Protein AF-A0A7W6T0G8-F1 (afdb_monomer)

Radius of gyration: 26.16 Å; Cα contacts (8 Å, |Δi|>4): 46; chains: 1; bounding box: 34×58×69 Å

Secondary structure (DSSP, 8-state):
-----GGG--TTEEEE-TTT-PEEEESTT-SSHHHHHHHHHHHHHHHHHHHHHHHHHHSPP--------------------

Sequence (81 aa):
MFRDRAGRLQDGYSRQCPSCEVVLFFAEDSQHPFVKRAMRDARKVRKEMREAEAAKLAAPEPQGAQSRRFAGRTRSAGRED

Foldseek 3Di:
DPPDDPVQLAAQDWDQDPPPRDIFGQHCPGPDPVSVVVNVVVVVVVVVVVVVVVCVVPDDPPPDDPPPPPPDDPPDDDDDD

pLDDT: mean 76.65, std 14.63, range [45.0, 91.88]

Solvent-accessible surface area (backbone atoms only — not comparable to full-atom values): 5336 Å² total; per-residue (Å²): 131,94,82,71,64,77,89,65,73,42,79,77,31,69,46,67,38,94,85,75,70,4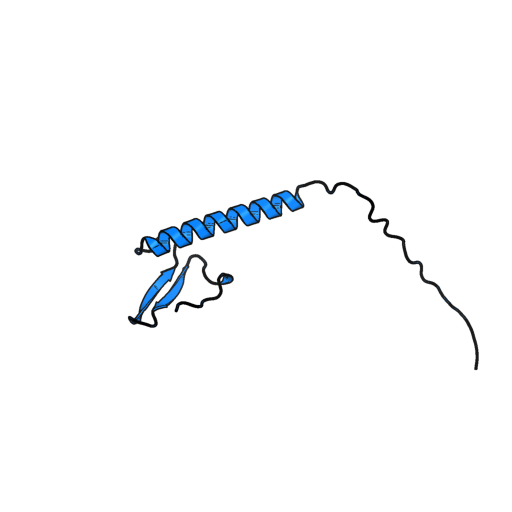8,76,44,59,43,20,66,82,30,89,48,67,67,45,18,50,52,42,48,52,50,53,50,52,55,50,52,52,51,52,52,52,48,49,62,71,69,46,78,76,78,91,73,80,80,75,79,73,76,80,68,86,79,81,77,85,82,83,88,136

Mean predicted aligned error: 13.7 Å

Structure (mmCIF, N/CA/C/O backbone):
data_AF-A0A7W6T0G8-F1
#
_entry.id   AF-A0A7W6T0G8-F1
#
loop_
_atom_site.group_PDB
_atom_site.id
_atom_site.type_symbol
_atom_site.label_atom_id
_atom_site.label_alt_id
_atom_site.label_comp_id
_atom_site.label_asym_id
_atom_site.label_entity_id
_atom_site.label_seq_id
_atom_site.pdbx_PDB_ins_code
_atom_site.Cartn_x
_atom_site.Cartn_y
_atom_site.Cartn_z
_atom_site.occupancy
_atom_site.B_iso_or_equiv
_atom_site.auth_seq_id
_atom_site.auth_comp_id
_atom_site.auth_asym_id
_atom_site.auth_atom_id
_atom_site.pdbx_PDB_model_num
ATOM 1 N N . MET A 1 1 ? 3.219 -15.969 -10.693 1.00 60.59 1 MET A N 1
ATOM 2 C CA . MET A 1 1 ? 2.377 -15.215 -9.733 1.00 60.59 1 MET A CA 1
ATOM 3 C C . MET A 1 1 ? 3.230 -14.704 -8.577 1.00 60.59 1 MET A C 1
ATOM 5 O O . MET A 1 1 ? 4.032 -15.475 -8.060 1.00 60.59 1 MET A O 1
ATOM 9 N N . PHE A 1 2 ? 3.057 -13.445 -8.159 1.00 62.44 2 PHE A N 1
ATOM 10 C CA . PHE A 1 2 ? 3.649 -12.911 -6.924 1.00 62.44 2 PHE A CA 1
ATOM 11 C C . PHE A 1 2 ? 2.948 -13.555 -5.717 1.00 62.44 2 PHE A C 1
ATOM 13 O O . PHE A 1 2 ? 1.820 -13.199 -5.397 1.00 62.44 2 PHE A O 1
ATOM 20 N N . ARG A 1 3 ? 3.576 -14.553 -5.085 1.00 64.44 3 ARG A N 1
ATOM 21 C CA . ARG A 1 3 ? 3.041 -15.256 -3.901 1.00 64.44 3 ARG A CA 1
ATOM 22 C C . ARG A 1 3 ? 3.846 -14.909 -2.651 1.00 64.44 3 ARG A C 1
ATOM 24 O O . ARG A 1 3 ? 4.353 -15.799 -1.975 1.00 64.44 3 ARG A O 1
ATOM 31 N N . ASP A 1 4 ? 4.003 -13.619 -2.372 1.00 68.38 4 ASP A N 1
ATOM 32 C CA . ASP A 1 4 ? 4.648 -13.193 -1.131 1.00 68.38 4 ASP A CA 1
ATOM 33 C C . ASP A 1 4 ? 3.679 -13.221 0.050 1.00 68.38 4 ASP A C 1
ATOM 35 O O . ASP A 1 4 ? 2.466 -13.051 -0.098 1.00 68.38 4 ASP A O 1
ATOM 39 N N . ARG A 1 5 ? 4.219 -13.473 1.247 1.00 68.44 5 ARG A N 1
ATOM 40 C CA . ARG A 1 5 ? 3.411 -13.456 2.470 1.00 68.44 5 ARG A CA 1
ATOM 41 C C . ARG A 1 5 ? 2.918 -12.029 2.691 1.00 68.44 5 ARG A C 1
ATOM 43 O O . ARG A 1 5 ? 3.736 -11.125 2.833 1.00 68.44 5 ARG A O 1
ATOM 50 N N . ALA A 1 6 ? 1.602 -11.850 2.812 1.00 62.75 6 ALA A N 1
ATOM 51 C CA . ALA A 1 6 ? 0.965 -10.545 3.019 1.00 62.75 6 ALA A CA 1
ATOM 52 C C . ALA A 1 6 ? 1.597 -9.724 4.165 1.00 62.75 6 ALA A C 1
ATOM 54 O O . ALA A 1 6 ? 1.666 -8.500 4.086 1.00 62.75 6 ALA A O 1
ATOM 55 N N . GLY A 1 7 ? 2.130 -10.390 5.198 1.00 64.94 7 GLY A N 1
ATOM 56 C CA . GLY A 1 7 ? 2.811 -9.739 6.323 1.00 64.94 7 GLY A CA 1
ATOM 57 C C . GLY A 1 7 ? 4.145 -9.055 5.990 1.00 64.94 7 GLY A C 1
ATOM 58 O O . GLY A 1 7 ? 4.560 -8.173 6.735 1.00 64.94 7 GLY A O 1
ATOM 59 N N . ARG A 1 8 ? 4.812 -9.420 4.885 1.00 69.50 8 ARG A N 1
ATOM 60 C CA . ARG A 1 8 ? 6.093 -8.819 4.463 1.00 69.50 8 ARG A CA 1
ATOM 61 C C . ARG A 1 8 ? 5.929 -7.593 3.567 1.00 69.50 8 ARG A C 1
ATOM 63 O O . ARG A 1 8 ? 6.899 -6.877 3.356 1.00 69.50 8 ARG A O 1
ATOM 70 N N . LEU A 1 9 ? 4.724 -7.345 3.053 1.00 77.69 9 LEU A N 1
ATOM 71 C CA . LEU A 1 9 ? 4.456 -6.275 2.093 1.00 77.69 9 LEU A CA 1
ATOM 72 C C . LEU A 1 9 ? 4.278 -4.925 2.812 1.00 77.69 9 LEU A C 1
ATOM 74 O O . LEU A 1 9 ? 3.186 -4.357 2.861 1.00 77.69 9 LEU A O 1
ATOM 78 N N . GLN A 1 10 ? 5.331 -4.457 3.477 1.00 80.81 10 GLN A N 1
ATOM 79 C CA . GLN A 1 10 ? 5.379 -3.155 4.144 1.00 80.81 10 GLN A CA 1
ATOM 80 C C . GLN A 1 10 ? 6.073 -2.114 3.267 1.00 80.81 10 GLN A C 1
ATOM 82 O O . GLN A 1 10 ? 6.624 -2.445 2.220 1.00 80.81 10 GLN A O 1
ATOM 87 N N . ASP A 1 11 ? 5.984 -0.853 3.684 1.00 84.38 11 ASP A N 1
ATOM 88 C CA . ASP A 1 11 ? 6.684 0.238 3.015 1.00 84.38 11 ASP A CA 1
ATOM 89 C C . ASP A 1 11 ? 8.197 -0.035 3.019 1.00 84.38 11 ASP A C 1
ATOM 91 O O . ASP A 1 11 ? 8.743 -0.497 4.023 1.00 84.38 11 ASP A O 1
ATOM 95 N N . GLY A 1 12 ? 8.846 0.162 1.872 1.00 84.81 12 GLY A N 1
ATOM 96 C CA . GLY A 1 12 ? 10.260 -0.171 1.672 1.00 84.81 12 GLY A CA 1
ATOM 97 C C . GLY A 1 12 ? 10.543 -1.629 1.287 1.00 84.81 12 GLY A C 1
ATOM 98 O O . GLY A 1 12 ? 11.699 -1.985 1.061 1.00 84.81 12 GLY A O 1
ATOM 99 N N . TYR A 1 13 ? 9.523 -2.485 1.160 1.00 88.44 13 TYR A N 1
ATOM 100 C CA . TYR A 1 13 ? 9.711 -3.836 0.630 1.00 88.44 13 TYR A CA 1
ATOM 101 C C . TYR A 1 13 ? 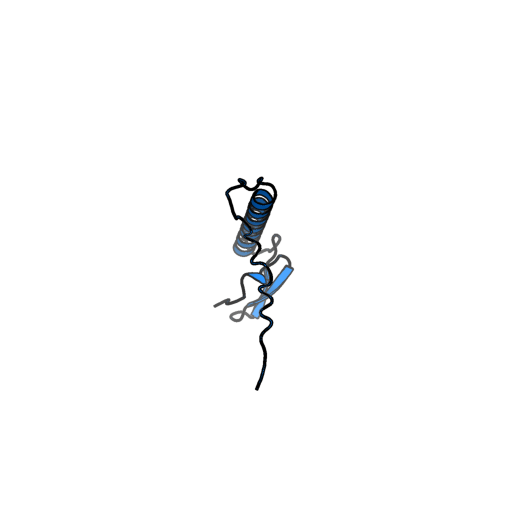10.024 -3.786 -0.872 1.00 88.44 13 TYR A C 1
ATOM 103 O O . TYR A 1 13 ? 9.339 -3.112 -1.639 1.00 88.44 13 TYR A O 1
ATOM 111 N N . SER A 1 14 ? 11.036 -4.525 -1.320 1.00 87.88 14 SER A N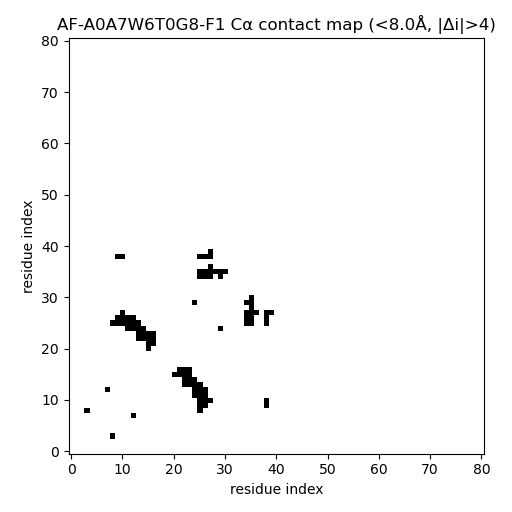 1
ATOM 112 C CA . SER A 1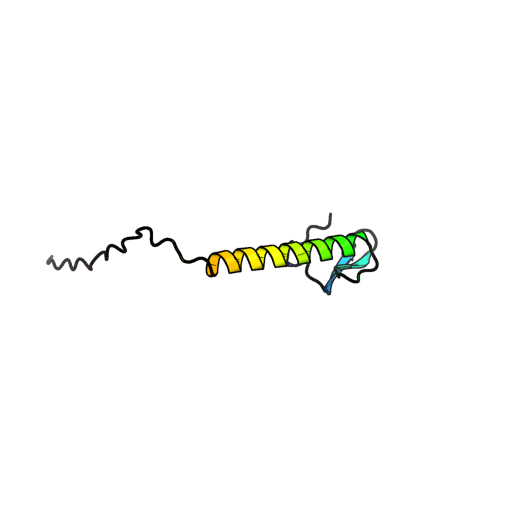 14 ? 11.392 -4.614 -2.736 1.00 87.88 14 SER A CA 1
ATOM 113 C C . SER A 1 14 ? 11.500 -6.062 -3.196 1.00 87.88 14 SER A C 1
ATOM 115 O O . SER A 1 14 ? 11.783 -6.975 -2.415 1.00 87.88 14 SER A O 1
ATOM 117 N N . ARG A 1 15 ? 11.228 -6.291 -4.483 1.00 86.81 15 ARG A N 1
ATOM 118 C CA . ARG A 1 15 ? 11.315 -7.621 -5.088 1.00 86.81 15 ARG A CA 1
ATOM 119 C C . ARG A 1 15 ? 11.655 -7.525 -6.563 1.00 86.81 15 ARG A C 1
ATOM 121 O O . ARG A 1 15 ? 11.119 -6.678 -7.272 1.00 86.81 15 ARG A O 1
ATOM 128 N N . GLN A 1 16 ? 12.462 -8.460 -7.045 1.00 87.38 16 GLN A N 1
ATOM 129 C CA . GLN A 1 16 ? 12.650 -8.638 -8.477 1.00 87.38 16 GLN A CA 1
ATOM 130 C C . GLN A 1 16 ? 11.419 -9.316 -9.097 1.00 87.38 16 GLN A C 1
ATOM 132 O O . GLN A 1 16 ? 10.899 -10.322 -8.587 1.00 87.38 16 GLN A O 1
ATOM 137 N N . CYS A 1 17 ? 10.918 -8.740 -10.186 1.00 83.50 17 CYS A N 1
ATOM 138 C CA . CYS A 1 17 ? 9.871 -9.352 -10.985 1.00 83.50 17 CYS A CA 1
ATOM 139 C C . CYS A 1 17 ? 10.436 -10.606 -11.671 1.00 83.50 17 CYS A C 1
ATOM 141 O O . CYS A 1 17 ? 11.405 -10.496 -12.418 1.00 83.50 17 CYS A O 1
ATOM 143 N N . PRO A 1 18 ? 9.831 -11.791 -11.488 1.00 86.50 18 PRO A N 1
ATOM 144 C CA . PRO A 1 18 ? 10.347 -13.031 -12.068 1.00 86.50 18 PRO A CA 1
ATOM 145 C C . PRO A 1 18 ? 10.125 -13.139 -13.587 1.00 86.50 18 PRO A C 1
ATOM 147 O O . PRO A 1 18 ? 10.496 -14.144 -14.175 1.00 86.50 18 PRO A O 1
ATOM 150 N N . SER A 1 19 ? 9.458 -12.163 -14.210 1.00 86.50 19 SER A N 1
ATOM 151 C CA . SER A 1 19 ? 9.091 -12.206 -15.633 1.00 86.50 19 SER A CA 1
ATOM 152 C C . SER A 1 19 ? 9.839 -11.186 -16.485 1.00 86.50 19 SER A C 1
ATOM 154 O O . SER A 1 19 ? 9.999 -11.409 -17.676 1.00 86.50 19 SER A O 1
ATOM 156 N N . CYS A 1 20 ? 10.276 -10.069 -15.901 1.00 88.62 20 CYS A N 1
ATOM 157 C CA . CYS A 1 20 ? 10.998 -9.017 -16.622 1.00 88.62 20 CYS A CA 1
ATOM 158 C C . CYS A 1 20 ? 12.263 -8.537 -15.900 1.00 88.62 20 CYS A C 1
ATOM 160 O O . CYS A 1 20 ? 12.860 -7.562 -16.332 1.00 88.62 20 CYS A O 1
ATOM 162 N N . GLU A 1 21 ? 12.638 -9.169 -14.783 1.00 88.19 21 GLU A N 1
ATOM 163 C CA . GLU A 1 21 ? 13.864 -8.899 -14.009 1.00 88.19 21 GLU A CA 1
ATOM 164 C C . GLU A 1 21 ? 14.003 -7.478 -13.432 1.00 88.19 21 GLU A C 1
ATOM 166 O O . GLU A 1 21 ? 14.981 -7.166 -12.750 1.00 88.19 21 GLU A O 1
ATOM 171 N N . VAL A 1 22 ? 12.981 -6.636 -13.600 1.00 88.31 22 VAL A N 1
ATOM 172 C CA . VAL A 1 22 ? 12.898 -5.299 -13.007 1.00 88.31 22 VAL A CA 1
ATOM 173 C C . VAL A 1 22 ? 12.680 -5.396 -11.497 1.00 88.31 22 VAL A C 1
ATOM 175 O O . VAL A 1 22 ? 11.858 -6.184 -11.016 1.00 88.31 22 VAL A O 1
ATOM 178 N N . VAL A 1 23 ? 13.392 -4.560 -10.740 1.00 88.44 23 VAL A N 1
ATOM 179 C CA . VAL A 1 23 ? 13.185 -4.401 -9.297 1.00 88.44 23 VAL A CA 1
ATOM 180 C C . VAL A 1 23 ? 11.963 -3.519 -9.055 1.00 88.44 23 VAL A C 1
ATOM 182 O O . VAL A 1 23 ? 11.921 -2.362 -9.465 1.00 88.44 23 VAL A O 1
ATOM 185 N N . LEU A 1 24 ? 10.964 -4.071 -8.371 1.00 86.25 24 LEU A N 1
ATOM 186 C CA . LEU A 1 24 ? 9.767 -3.359 -7.947 1.00 86.25 24 LEU A CA 1
ATOM 187 C C . LEU A 1 24 ? 9.923 -2.919 -6.494 1.00 86.25 24 LEU A C 1
ATOM 189 O O . LEU A 1 24 ? 10.241 -3.736 -5.628 1.00 86.25 24 LEU A O 1
ATOM 193 N N . PHE A 1 25 ? 9.639 -1.647 -6.232 1.00 88.75 25 PHE A N 1
ATOM 194 C CA . PHE A 1 25 ? 9.577 -1.084 -4.887 1.00 88.75 25 PHE A CA 1
ATOM 195 C C . PHE A 1 25 ? 8.116 -0.947 -4.461 1.00 88.75 25 PHE A C 1
ATOM 197 O O . PHE A 1 25 ? 7.348 -0.195 -5.071 1.00 88.75 25 PHE A O 1
ATOM 204 N N . PHE A 1 26 ? 7.738 -1.688 -3.422 1.00 89.12 26 PHE A N 1
ATOM 205 C CA . PHE A 1 26 ? 6.445 -1.608 -2.755 1.00 89.12 26 PHE A CA 1
ATOM 206 C C . PHE A 1 26 ? 6.508 -0.510 -1.701 1.00 89.12 26 PHE A C 1
ATOM 208 O O . PHE A 1 26 ? 6.711 -0.763 -0.516 1.00 89.12 26 PHE A O 1
ATOM 215 N N . ALA A 1 27 ? 6.360 0.721 -2.173 1.00 88.38 27 ALA A N 1
ATOM 216 C CA . ALA A 1 27 ? 6.367 1.908 -1.340 1.00 88.38 27 ALA A CA 1
ATOM 217 C C . ALA A 1 27 ? 5.218 2.852 -1.713 1.00 88.38 27 ALA A C 1
ATOM 219 O O . ALA A 1 27 ? 4.665 2.781 -2.818 1.00 88.38 27 ALA A O 1
ATOM 220 N N . GLU A 1 28 ? 4.829 3.721 -0.785 1.00 83.94 28 GLU A N 1
ATOM 221 C CA . GLU A 1 28 ? 3.751 4.701 -0.996 1.00 83.94 28 GLU A CA 1
ATOM 222 C C . GLU A 1 28 ? 4.137 5.795 -2.019 1.00 83.94 28 GLU A C 1
ATOM 224 O O . GLU A 1 28 ? 3.274 6.411 -2.651 1.00 83.94 28 GLU A O 1
ATOM 229 N N . ASP A 1 29 ? 5.437 5.992 -2.242 1.00 85.75 29 ASP A N 1
ATOM 230 C CA . ASP A 1 29 ? 6.030 6.891 -3.236 1.00 85.75 29 ASP A CA 1
ATOM 231 C C . ASP A 1 29 ? 6.438 6.182 -4.543 1.00 85.75 29 ASP A C 1
ATOM 233 O O . ASP A 1 29 ? 7.001 6.812 -5.440 1.00 85.75 29 ASP A O 1
ATOM 237 N N . SER A 1 30 ? 6.103 4.893 -4.690 1.00 85.75 30 SER A N 1
ATOM 238 C CA . SER A 1 30 ? 6.407 4.115 -5.893 1.00 85.75 30 SER A CA 1
ATOM 239 C C . SER A 1 30 ? 5.892 4.807 -7.161 1.00 85.75 30 SER A C 1
ATOM 241 O O . SER A 1 30 ? 4.759 5.296 -7.213 1.00 85.75 30 SER A O 1
ATOM 243 N N . GLN A 1 31 ? 6.709 4.789 -8.219 1.00 85.81 31 GLN A N 1
ATOM 244 C CA . GLN A 1 31 ? 6.353 5.344 -9.532 1.00 85.81 31 GLN A CA 1
ATOM 245 C C . GLN A 1 31 ? 5.155 4.618 -10.161 1.00 85.81 31 GLN A C 1
ATOM 247 O O . GLN A 1 31 ? 4.430 5.185 -10.978 1.00 85.81 31 GLN A O 1
ATOM 252 N N . HIS A 1 32 ? 4.922 3.359 -9.779 1.00 87.75 32 HIS A N 1
ATOM 253 C CA . HIS A 1 32 ? 3.813 2.577 -10.301 1.00 87.75 32 HIS A CA 1
ATOM 254 C C . HIS A 1 32 ? 2.500 2.928 -9.576 1.00 87.75 32 HIS A C 1
ATOM 256 O O . HIS A 1 32 ? 2.366 2.652 -8.379 1.00 87.75 32 HIS A O 1
ATOM 262 N N . PRO A 1 33 ? 1.473 3.441 -10.284 1.00 88.31 33 PRO A N 1
ATOM 263 C CA . PRO A 1 33 ? 0.240 3.929 -9.658 1.00 88.31 33 PRO A CA 1
ATOM 264 C C . PRO A 1 33 ? -0.544 2.825 -8.936 1.00 88.31 33 PRO A C 1
ATOM 266 O O . PRO A 1 33 ? -1.160 3.072 -7.898 1.00 88.31 33 PRO A O 1
ATOM 269 N N . PHE A 1 34 ? -0.490 1.591 -9.446 1.00 88.56 34 PHE A N 1
ATOM 270 C CA . PHE A 1 34 ? -1.120 0.434 -8.806 1.00 88.56 34 PHE A CA 1
ATOM 271 C C . PHE A 1 34 ? -0.451 0.071 -7.482 1.00 88.56 34 PHE A C 1
ATOM 273 O O . PHE A 1 34 ? -1.144 -0.198 -6.503 1.00 88.56 34 PHE A O 1
ATOM 280 N N . VAL A 1 35 ? 0.884 0.106 -7.440 1.00 87.62 35 VAL A N 1
ATOM 281 C CA . VAL A 1 35 ? 1.655 -0.175 -6.224 1.00 87.62 35 VAL A CA 1
ATOM 282 C C . VAL A 1 35 ? 1.376 0.902 -5.186 1.00 87.62 35 VAL A C 1
ATOM 284 O O . VAL A 1 35 ? 0.980 0.582 -4.070 1.00 87.62 35 VAL A O 1
ATOM 287 N N . LYS A 1 36 ? 1.454 2.174 -5.585 1.00 90.88 36 LYS A N 1
ATOM 288 C CA . LYS A 1 36 ? 1.126 3.316 -4.730 1.00 90.88 36 LYS A CA 1
ATOM 289 C C . LYS A 1 36 ? -0.265 3.203 -4.104 1.00 90.88 36 LYS A C 1
ATOM 291 O O . LYS A 1 36 ? -0.414 3.340 -2.890 1.00 90.88 36 LYS A O 1
ATOM 296 N N . ARG A 1 37 ? -1.292 2.910 -4.911 1.00 91.44 37 ARG A N 1
ATOM 297 C CA . ARG A 1 37 ? -2.666 2.727 -4.417 1.00 91.44 37 ARG A CA 1
ATOM 298 C C . ARG A 1 37 ? -2.764 1.557 -3.439 1.00 91.44 37 ARG A C 1
ATOM 300 O O . ARG A 1 37 ? -3.304 1.733 -2.352 1.00 91.44 37 ARG A O 1
ATOM 307 N N . ALA A 1 38 ? -2.215 0.398 -3.800 1.00 89.50 38 ALA A N 1
ATOM 308 C CA . ALA A 1 38 ? -2.247 -0.789 -2.951 1.00 89.50 38 ALA A CA 1
ATOM 309 C C . ALA A 1 38 ? -1.549 -0.555 -1.600 1.00 89.50 38 ALA A C 1
ATOM 311 O O . ALA A 1 38 ? -2.080 -0.944 -0.561 1.00 89.50 38 ALA A O 1
ATOM 312 N N . MET A 1 39 ? -0.399 0.127 -1.594 1.00 91.25 39 MET A N 1
ATOM 313 C CA . MET A 1 39 ? 0.339 0.456 -0.370 1.00 91.25 39 MET A CA 1
ATOM 314 C C . MET A 1 39 ? -0.426 1.437 0.522 1.0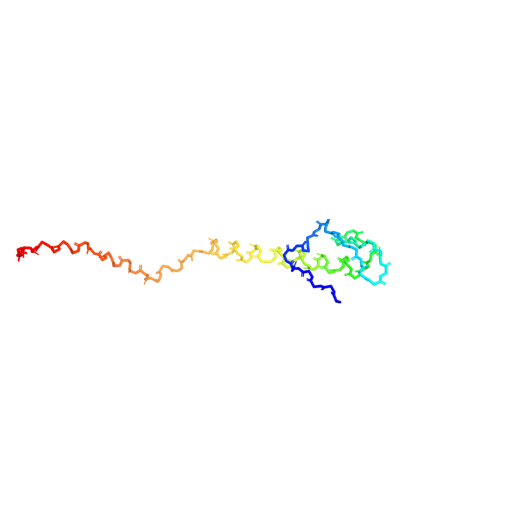0 91.25 39 MET A C 1
ATOM 316 O O . MET A 1 39 ? -0.514 1.218 1.733 1.00 91.25 39 MET A O 1
ATOM 320 N N . ARG A 1 40 ? -1.055 2.459 -0.070 1.00 90.88 40 ARG A N 1
ATOM 321 C CA . ARG A 1 40 ? -1.901 3.413 0.659 1.00 90.88 40 ARG A CA 1
ATOM 322 C C . ARG A 1 40 ? -3.111 2.734 1.300 1.00 90.88 40 ARG A C 1
ATOM 324 O O . ARG A 1 40 ? -3.415 2.965 2.471 1.00 90.88 40 ARG A O 1
ATOM 331 N N . ASP A 1 41 ? -3.791 1.877 0.546 1.00 90.94 41 ASP A N 1
ATOM 332 C CA . ASP A 1 41 ? -4.963 1.150 1.033 1.00 90.94 41 ASP A CA 1
ATOM 333 C C . ASP A 1 41 ? -4.555 0.170 2.150 1.00 90.94 41 ASP A C 1
ATOM 335 O O . ASP A 1 41 ? -5.190 0.128 3.205 1.00 90.94 41 ASP A O 1
ATOM 339 N N . ALA A 1 42 ? -3.423 -0.528 2.004 1.00 89.81 42 ALA A N 1
ATOM 340 C CA . ALA A 1 42 ? -2.870 -1.379 3.057 1.00 89.81 42 ALA A CA 1
ATOM 341 C C . ALA A 1 42 ? -2.512 -0.591 4.332 1.00 89.81 42 ALA A C 1
ATOM 343 O O . ALA A 1 42 ? -2.768 -1.063 5.443 1.00 89.81 42 ALA A O 1
ATOM 344 N N . ARG A 1 43 ? -1.949 0.619 4.201 1.00 89.50 43 ARG A N 1
ATOM 345 C CA . ARG A 1 43 ? -1.677 1.518 5.337 1.00 89.50 43 ARG A CA 1
ATOM 346 C C . ARG A 1 43 ? -2.965 1.888 6.069 1.00 89.50 43 ARG A C 1
ATOM 348 O O . ARG A 1 43 ? -2.995 1.829 7.300 1.00 89.50 43 ARG A O 1
ATOM 355 N N . LYS A 1 44 ? -4.022 2.226 5.326 1.00 91.69 44 LYS A N 1
ATOM 356 C CA . LYS A 1 44 ? -5.343 2.543 5.883 1.00 91.69 44 LYS A CA 1
ATOM 357 C C . LYS A 1 44 ? -5.916 1.359 6.665 1.00 91.69 44 LYS A C 1
ATOM 359 O O . LYS A 1 44 ? -6.230 1.522 7.839 1.00 91.69 44 LYS A O 1
ATOM 364 N N . VAL A 1 45 ? -5.930 0.165 6.074 1.00 91.44 45 VAL A N 1
ATOM 365 C CA . VAL A 1 45 ? -6.433 -1.051 6.736 1.00 91.44 45 VAL A CA 1
ATOM 366 C C . VAL A 1 45 ? -5.652 -1.356 8.019 1.00 91.44 45 VAL A C 1
ATOM 368 O O . VAL A 1 45 ? -6.247 -1.649 9.050 1.00 91.44 45 VAL A O 1
ATOM 371 N N . ARG A 1 46 ? -4.317 -1.233 8.018 1.00 89.38 46 ARG A N 1
ATOM 372 C CA . ARG A 1 46 ? -3.506 -1.433 9.239 1.00 89.38 46 ARG A CA 1
ATOM 373 C C . ARG A 1 46 ? -3.838 -0.431 10.340 1.00 89.38 46 ARG A C 1
ATOM 375 O O . ARG A 1 46 ? -3.815 -0.800 11.513 1.00 89.38 46 ARG A O 1
ATOM 382 N N . LYS A 1 47 ? -4.109 0.825 9.973 1.00 91.19 47 LYS A N 1
ATOM 383 C CA . LYS A 1 47 ? -4.533 1.860 10.919 1.00 91.19 47 LYS A CA 1
ATOM 384 C C . LYS A 1 47 ? -5.887 1.499 11.530 1.00 91.19 47 LYS A C 1
ATOM 386 O O . LYS A 1 47 ? -5.985 1.461 12.749 1.00 91.19 47 LYS A O 1
ATOM 391 N N . GLU A 1 48 ? -6.866 1.151 10.701 1.00 91.88 48 GLU A N 1
ATOM 392 C CA . GLU A 1 48 ? -8.208 0.752 11.145 1.00 91.88 48 GLU A CA 1
ATOM 393 C C . GLU A 1 48 ? -8.169 -0.488 12.046 1.00 91.88 48 GLU A C 1
ATOM 395 O O . GLU A 1 48 ? -8.805 -0.504 13.094 1.00 91.88 48 GLU A O 1
ATOM 400 N N . MET A 1 49 ? -7.359 -1.500 11.711 1.00 88.75 49 MET A N 1
ATOM 401 C CA . MET A 1 49 ? -7.170 -2.665 12.583 1.00 88.75 49 MET A CA 1
ATOM 402 C C . MET A 1 49 ? -6.562 -2.280 13.934 1.00 88.75 49 MET A C 1
ATOM 404 O O . MET A 1 49 ? -7.001 -2.785 14.962 1.00 88.75 49 MET A O 1
ATOM 408 N N . ARG A 1 50 ? -5.569 -1.380 13.960 1.00 90.25 50 ARG A N 1
ATOM 409 C CA . ARG A 1 50 ? -4.967 -0.912 15.218 1.00 90.25 50 ARG A CA 1
ATOM 410 C C . ARG A 1 50 ? -5.971 -0.132 16.066 1.00 90.25 50 ARG A C 1
ATOM 412 O O . ARG A 1 50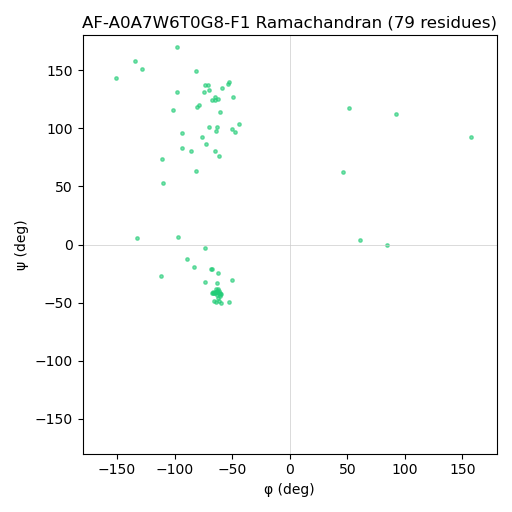 ? -5.987 -0.303 17.277 1.00 90.25 50 ARG A O 1
ATOM 419 N N . GLU A 1 51 ? -6.792 0.708 15.444 1.00 91.88 51 GLU A N 1
ATOM 420 C CA . GLU A 1 51 ? -7.850 1.462 16.124 1.00 91.88 51 GLU A CA 1
ATOM 421 C C . GLU A 1 51 ? -8.947 0.535 16.657 1.00 91.88 51 GLU A C 1
ATOM 423 O O . GLU A 1 51 ? -9.374 0.701 17.795 1.00 91.88 51 GLU A O 1
ATOM 428 N N . ALA A 1 52 ? -9.341 -0.486 15.893 1.00 89.88 52 ALA A N 1
ATOM 429 C CA . ALA A 1 52 ? -10.292 -1.498 16.340 1.00 89.88 52 ALA A CA 1
ATOM 430 C C . ALA A 1 52 ? -9.749 -2.313 17.526 1.00 89.88 52 ALA A C 1
ATOM 4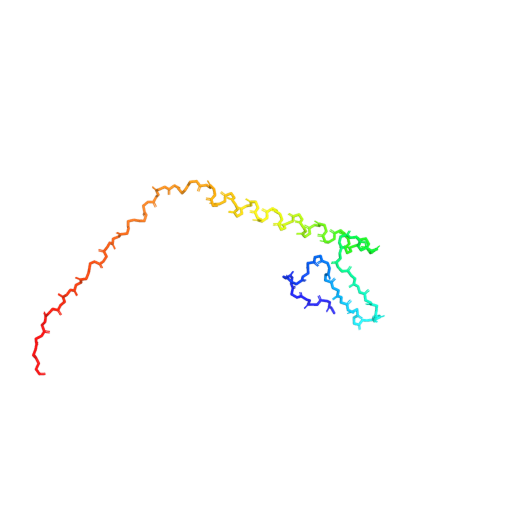32 O O . ALA A 1 52 ? -10.471 -2.543 18.492 1.00 89.88 52 ALA A O 1
ATOM 433 N N . GLU A 1 53 ? -8.478 -2.721 17.491 1.00 89.00 53 GLU A N 1
ATOM 434 C CA . GLU A 1 53 ? -7.824 -3.396 18.621 1.00 89.00 53 GLU A CA 1
ATOM 435 C C . GLU A 1 53 ? -7.701 -2.473 19.845 1.00 89.00 53 GLU A C 1
ATOM 437 O O . GLU A 1 53 ? -8.007 -2.886 20.962 1.00 89.00 53 GLU A O 1
ATOM 442 N N . ALA A 1 54 ? -7.340 -1.202 19.653 1.00 88.88 54 ALA A N 1
ATOM 443 C CA . ALA A 1 54 ? -7.293 -0.222 20.737 1.00 88.88 54 ALA A CA 1
ATOM 444 C C . ALA A 1 54 ? -8.680 0.028 21.352 1.00 88.88 54 ALA A C 1
ATOM 446 O O . ALA A 1 54 ? -8.800 0.111 22.570 1.00 88.88 54 ALA A O 1
ATOM 447 N N . ALA A 1 55 ? -9.733 0.089 20.533 1.00 85.88 55 ALA A N 1
ATOM 448 C CA . ALA A 1 55 ? -11.110 0.222 20.998 1.00 85.88 55 ALA A CA 1
ATOM 449 C C . ALA A 1 55 ? -11.566 -0.998 21.813 1.00 85.88 55 ALA A C 1
ATOM 451 O O . ALA A 1 55 ? -12.233 -0.823 22.828 1.00 85.88 55 ALA A O 1
ATOM 452 N N . LYS A 1 56 ? -11.167 -2.220 21.429 1.00 82.69 56 LYS A N 1
ATOM 453 C CA . LYS A 1 56 ? -11.434 -3.434 22.223 1.00 82.69 56 LYS A CA 1
ATOM 454 C C . LYS A 1 56 ? -10.756 -3.389 23.592 1.00 82.69 56 LYS A C 1
ATOM 456 O O . LYS A 1 56 ? -11.363 -3.797 24.571 1.00 82.69 56 LYS A O 1
ATOM 461 N N . LEU A 1 57 ? -9.517 -2.898 23.657 1.00 80.81 57 LEU A N 1
ATOM 462 C CA . LEU A 1 57 ? -8.765 -2.778 24.913 1.00 80.81 57 LEU A CA 1
ATOM 463 C C . LEU A 1 57 ? -9.271 -1.633 25.803 1.00 80.81 57 LEU A C 1
ATOM 465 O O . LEU A 1 57 ? -9.181 -1.723 27.023 1.00 80.81 57 LEU A O 1
ATOM 469 N N . ALA A 1 58 ? -9.767 -0.550 25.200 1.00 75.69 58 ALA A N 1
ATOM 470 C CA . ALA A 1 58 ? -10.302 0.610 25.910 1.00 75.69 58 ALA A CA 1
ATOM 471 C C . ALA A 1 58 ? -11.768 0.434 26.338 1.00 75.69 58 ALA A C 1
ATOM 473 O O . ALA A 1 58 ? -12.236 1.157 27.219 1.00 75.69 58 ALA A O 1
ATOM 474 N N . ALA A 1 59 ? -12.501 -0.498 25.723 1.00 69.25 59 ALA A N 1
ATOM 475 C CA . ALA A 1 59 ? -13.847 -0.835 26.149 1.00 69.25 59 ALA A CA 1
ATOM 476 C C . ALA A 1 59 ? -13.798 -1.451 27.560 1.00 69.25 59 ALA A C 1
ATOM 478 O O . ALA A 1 59 ? -13.064 -2.417 27.779 1.00 69.25 59 ALA A O 1
ATOM 479 N N . PRO A 1 60 ? -14.568 -0.929 28.531 1.00 62.06 60 PRO A N 1
ATOM 480 C CA . PRO A 1 60 ? -14.731 -1.610 29.802 1.00 62.06 60 PRO A CA 1
ATOM 481 C C . PRO A 1 60 ? -15.408 -2.957 29.532 1.00 62.06 60 PRO A C 1
ATOM 483 O O . PRO A 1 60 ? -16.472 -3.004 28.913 1.00 62.06 60 PRO A O 1
ATOM 486 N N . GLU A 1 61 ? -14.788 -4.051 29.978 1.00 61.00 61 GLU A N 1
ATOM 487 C CA . GLU A 1 61 ? -15.436 -5.363 29.992 1.00 61.00 61 GLU A CA 1
ATOM 488 C C . GLU A 1 61 ? -16.820 -5.224 30.646 1.00 61.00 61 GLU A C 1
ATOM 490 O O . GLU A 1 61 ? -16.901 -4.731 31.781 1.00 61.00 61 GLU A O 1
ATOM 495 N N . PRO A 1 62 ? -17.922 -5.666 30.007 1.00 55.72 62 PRO A N 1
ATOM 496 C CA . PRO A 1 62 ? -19.114 -5.956 30.775 1.00 55.72 62 PRO A CA 1
ATOM 497 C C . PRO A 1 62 ? -18.711 -7.057 31.753 1.00 55.72 62 PRO A C 1
ATOM 499 O O . PRO A 1 62 ? -18.363 -8.163 31.345 1.00 55.72 62 PRO A O 1
ATOM 502 N N . GLN A 1 63 ? -18.710 -6.733 33.047 1.00 54.59 63 GLN A N 1
ATOM 503 C CA . GLN A 1 63 ? -18.524 -7.677 34.145 1.00 54.59 63 GLN A CA 1
ATOM 504 C C . GLN A 1 63 ? -19.664 -8.709 34.116 1.00 54.59 63 GLN A C 1
ATOM 506 O O . GLN A 1 63 ? -20.625 -8.643 34.873 1.00 54.59 63 GLN A O 1
ATOM 511 N N . GLY A 1 64 ? -19.574 -9.654 33.188 1.00 55.28 64 GLY A N 1
ATOM 512 C CA . GLY A 1 64 ? -20.514 -10.733 32.948 1.00 55.28 64 GLY A CA 1
ATOM 513 C C . GLY A 1 64 ? -19.882 -12.060 33.333 1.00 55.28 64 GLY A C 1
ATOM 514 O O . GLY A 1 64 ? -19.501 -12.846 32.478 1.00 55.28 64 GLY A O 1
ATOM 515 N N . ALA A 1 65 ? -19.757 -12.282 34.642 1.00 57.31 65 ALA A N 1
ATOM 516 C CA . ALA A 1 65 ? -19.744 -13.596 35.285 1.00 57.31 65 ALA A CA 1
ATOM 517 C C . ALA A 1 65 ? -18.860 -14.705 34.667 1.00 57.31 65 ALA A C 1
ATOM 519 O O . ALA A 1 65 ? -19.343 -15.798 34.383 1.00 57.31 65 ALA A O 1
ATOM 520 N N . GLN A 1 66 ? -17.539 -14.525 34.622 1.00 58.47 66 GLN A N 1
ATOM 521 C CA . GLN A 1 66 ? -16.652 -15.681 34.803 1.00 58.47 66 GLN A CA 1
ATOM 522 C C . GLN A 1 66 ? -16.272 -15.772 36.275 1.00 58.47 66 GLN A C 1
ATOM 524 O O . GLN A 1 66 ? -15.240 -15.279 36.731 1.00 58.47 66 GLN A O 1
ATOM 529 N N . SER A 1 67 ? -17.179 -16.396 37.032 1.00 58.78 67 SER A N 1
ATOM 530 C CA . SER A 1 67 ? -16.895 -16.955 38.347 1.00 58.78 67 SER A CA 1
ATOM 531 C C . SER A 1 67 ? -15.648 -17.826 38.210 1.00 58.78 67 SER A C 1
ATOM 533 O O . SER A 1 67 ? -15.717 -18.964 37.746 1.00 58.78 67 SER A O 1
ATOM 535 N N . ARG A 1 68 ? -14.488 -17.280 38.593 1.00 63.34 68 ARG A N 1
ATOM 536 C CA . ARG A 1 68 ? -13.297 -18.068 38.898 1.00 63.34 68 ARG A CA 1
ATOM 537 C C . ARG A 1 68 ? -13.657 -18.902 40.119 1.00 63.34 68 ARG A C 1
ATOM 539 O O . ARG A 1 68 ? -13.358 -18.525 41.249 1.00 63.34 68 ARG A O 1
ATOM 546 N N . ARG A 1 69 ? -14.371 -20.009 39.904 1.00 61.19 69 ARG A N 1
ATOM 547 C CA . ARG A 1 69 ? -14.505 -21.051 40.911 1.00 61.19 69 ARG A CA 1
ATOM 548 C C . ARG A 1 69 ? -13.104 -21.592 41.109 1.00 61.19 69 ARG A C 1
ATOM 550 O O . ARG A 1 69 ? -12.584 -22.354 40.303 1.00 61.19 69 ARG A O 1
ATOM 557 N N . PHE A 1 70 ? -12.483 -21.072 42.155 1.00 57.81 70 PHE A N 1
ATOM 558 C CA . PHE A 1 70 ? -11.285 -21.571 42.786 1.00 57.81 70 PHE A CA 1
ATOM 559 C C . PHE A 1 70 ? -11.475 -23.078 43.000 1.00 57.81 70 PHE A C 1
ATOM 561 O O . PHE A 1 70 ? -12.154 -23.497 43.937 1.00 57.81 70 PHE A O 1
ATOM 568 N N . ALA A 1 71 ? -10.953 -23.898 42.086 1.00 64.56 71 ALA A N 1
ATOM 569 C CA . ALA A 1 71 ? -10.884 -25.339 42.271 1.00 64.56 71 ALA A CA 1
ATOM 570 C C . ALA A 1 71 ? -9.784 -25.577 43.307 1.00 64.56 71 ALA A C 1
ATOM 572 O O . ALA A 1 71 ? -8.597 -25.661 42.991 1.00 64.56 71 ALA A O 1
ATOM 573 N N . GLY A 1 72 ? -10.196 -25.521 44.573 1.00 52.78 72 GLY A N 1
ATOM 574 C CA . GLY A 1 72 ? -9.332 -25.715 45.719 1.00 52.78 72 GLY A CA 1
ATOM 575 C C . GLY A 1 72 ? -8.568 -27.026 45.593 1.00 52.78 72 GLY A C 1
ATOM 576 O O . GLY A 1 72 ? -9.110 -28.041 45.164 1.00 52.78 72 GLY A O 1
ATOM 577 N N . ARG A 1 73 ? -7.294 -26.978 45.991 1.00 61.06 73 ARG A N 1
ATOM 578 C CA . ARG A 1 73 ? -6.455 -28.148 46.253 1.00 61.06 73 ARG A CA 1
ATOM 579 C C . ARG A 1 73 ? -7.251 -29.181 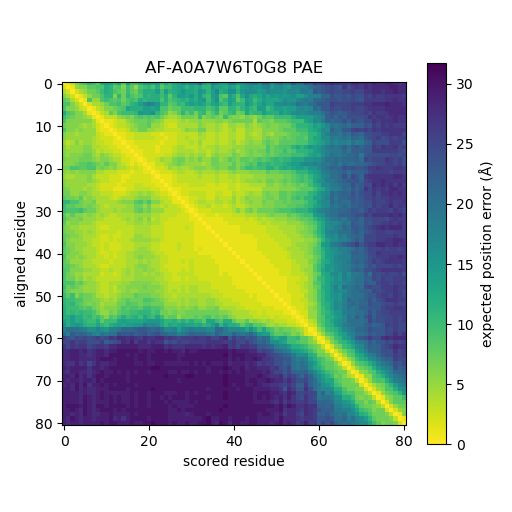47.052 1.00 61.06 73 ARG A C 1
ATOM 581 O O . ARG A 1 73 ? -7.373 -29.048 48.269 1.00 61.06 73 ARG A O 1
ATOM 588 N N . THR A 1 74 ? -7.716 -30.242 46.4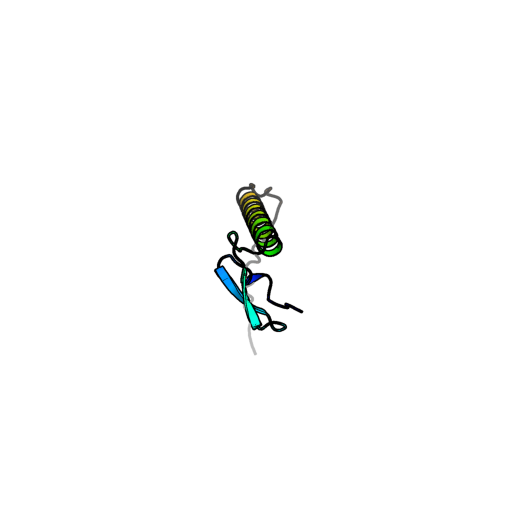10 1.00 57.50 74 THR A N 1
ATOM 589 C CA . THR A 1 74 ? -8.065 -31.470 47.117 1.00 57.50 74 THR A CA 1
ATOM 590 C C . THR A 1 74 ? -6.758 -32.174 47.458 1.00 57.50 74 THR A C 1
ATOM 592 O O . THR A 1 74 ? -6.190 -32.910 46.655 1.00 57.50 74 THR A O 1
ATOM 595 N N . ARG A 1 75 ? -6.241 -31.886 48.659 1.00 58.12 75 ARG A N 1
ATOM 596 C CA . ARG A 1 75 ? -5.313 -32.776 49.357 1.00 58.12 75 ARG A CA 1
ATOM 597 C C . ARG A 1 75 ? -6.067 -34.076 49.638 1.00 58.12 75 ARG A C 1
ATOM 599 O O . ARG A 1 75 ? -6.848 -34.124 50.581 1.00 58.12 75 ARG A O 1
ATOM 606 N N . SER A 1 76 ? -5.833 -35.114 48.849 1.00 54.38 76 SER A N 1
ATOM 607 C CA . SER A 1 76 ? -6.130 -36.486 49.258 1.00 54.38 76 SER A CA 1
ATOM 608 C C . SER A 1 76 ? -4.860 -37.082 49.855 1.00 54.38 76 SER A C 1
ATOM 610 O O . SER A 1 76 ? -3.960 -37.523 49.146 1.00 54.38 76 SER A O 1
ATOM 612 N N . ALA A 1 77 ? -4.785 -37.014 51.183 1.00 55.12 77 ALA A N 1
ATOM 613 C CA . ALA A 1 77 ? -4.000 -37.940 51.980 1.00 55.12 77 ALA A CA 1
ATOM 614 C C . ALA A 1 77 ? -4.730 -39.297 52.014 1.00 55.12 77 ALA A C 1
ATOM 616 O O . ALA A 1 77 ? -5.945 -39.325 52.194 1.00 55.12 77 ALA A O 1
ATOM 617 N N . GLY A 1 78 ? -3.984 -40.392 51.861 1.00 46.88 78 GLY A N 1
ATOM 618 C CA . GLY A 1 78 ? -4.443 -41.784 51.993 1.00 46.88 78 GLY A CA 1
ATOM 619 C C . GLY A 1 78 ? -3.489 -42.702 51.214 1.00 46.88 78 GLY A C 1
ATOM 620 O O . GLY A 1 78 ? -3.521 -42.652 49.994 1.00 46.88 78 GLY A O 1
ATOM 621 N N . ARG A 1 79 ? -2.435 -43.292 51.799 1.00 49.31 79 ARG A N 1
ATOM 622 C CA . ARG A 1 79 ? -2.344 -44.374 52.811 1.00 49.31 79 ARG A CA 1
ATOM 623 C C . ARG A 1 79 ? -2.220 -45.761 52.137 1.00 49.31 79 ARG A C 1
ATOM 625 O O . ARG A 1 79 ? -3.178 -46.190 51.519 1.00 49.31 79 ARG A O 1
ATOM 632 N N . GLU A 1 80 ? -1.027 -46.356 52.318 1.00 45.00 80 GLU A N 1
ATOM 633 C CA . GLU A 1 80 ? -0.626 -47.790 52.378 1.00 45.00 80 GLU A CA 1
ATOM 634 C C . GLU A 1 80 ? -1.047 -48.763 51.250 1.00 45.00 80 GLU A C 1
ATOM 636 O O . GLU A 1 80 ? -2.232 -49.027 51.080 1.00 45.00 80 GLU A O 1
ATOM 641 N N . ASP A 1 81 ? -0.069 -49.338 50.528 1.00 50.09 81 ASP A N 1
ATOM 642 C CA . ASP A 1 81 ? 0.497 -50.697 50.748 1.00 50.09 81 ASP A CA 1
ATOM 643 C C . ASP A 1 81 ? 1.895 -50.786 50.095 1.00 50.09 81 ASP A C 1
ATOM 645 O O . ASP A 1 81 ? 2.025 -50.376 48.915 1.00 50.09 81 ASP A O 1
#